Protein AF-A0A3S4U5P9-F1 (afdb_monomer_lite)

Sequence (78 aa):
MKGLFGLKKVKNVSISYKFIEQCCVEDYLSVESEHPEWNVQEQGADWPLEIKNQHAELQANAQSREKKRSRKEVRLNK

Organism: Campylobacter upsaliensis (NCBI:txid28080)

Radius of gyration: 21.54 Å; chains: 1; bounding box: 64×30×48 Å

Secondary structure (DSSP, 8-state):
-B-SS-B---SS----HHHHHHHHHHHHHHHHSS--GGGTTTTTPPPPHHHHHHHHHHHHHHHHS-------------

pLDDT: mean 82.88, std 7.98, range [58.84, 95.81]

Foldseek 3Di:
DDEPDDDDDDPDDDDDPVVNVVSNQVVCCVPVVDGDPVCCVVVVHDDDPVVVVVVVVVVVCVVPDDDPDPDDDDDDDD

Structure (mmCIF, N/CA/C/O backbone):
data_AF-A0A3S4U5P9-F1
#
_entry.id   AF-A0A3S4U5P9-F1
#
loop_
_atom_site.group_PDB
_atom_site.id
_atom_site.type_symbol
_atom_site.label_atom_id
_atom_site.label_alt_id
_atom_site.label_comp_id
_atom_site.label_asym_id
_atom_site.label_entity_id
_atom_site.label_seq_id
_atom_site.pdbx_PDB_ins_code
_atom_site.Cartn_x
_atom_site.Cartn_y
_atom_site.Cartn_z
_atom_site.occupancy
_atom_site.B_iso_or_equiv
_atom_site.auth_seq_id
_atom_site.auth_comp_id
_atom_site.auth_asym_id
_atom_site.auth_atom_id
_atom_site.pdbx_PDB_model_num
ATOM 1 N N . MET A 1 1 ? -0.589 3.300 17.556 1.00 72.44 1 MET A N 1
ATOM 2 C CA . MET A 1 1 ? -0.357 2.876 16.168 1.00 72.44 1 MET A CA 1
ATOM 3 C C . MET A 1 1 ? -1.273 3.679 15.268 1.00 72.44 1 MET A C 1
ATOM 5 O O . MET A 1 1 ? -2.443 3.802 15.598 1.00 72.44 1 MET A O 1
ATOM 9 N N . LYS A 1 2 ? -0.739 4.300 14.218 1.00 76.31 2 LYS A N 1
ATOM 10 C CA . LYS A 1 2 ? -1.525 5.101 13.273 1.00 76.31 2 LYS A CA 1
ATOM 11 C C . LYS A 1 2 ? -2.022 4.179 12.154 1.00 76.31 2 LYS A C 1
ATOM 13 O O . LYS A 1 2 ? -1.194 3.464 11.599 1.00 76.31 2 LYS A O 1
ATOM 18 N N . GLY A 1 3 ? -3.332 4.151 11.920 1.00 78.06 3 GLY A N 1
ATOM 19 C CA . GLY A 1 3 ? -3.960 3.521 10.756 1.00 78.06 3 GLY A CA 1
ATOM 20 C C . GLY A 1 3 ? -4.011 4.494 9.574 1.00 78.06 3 GLY A C 1
ATOM 21 O O . GLY A 1 3 ? -3.230 5.449 9.526 1.00 78.06 3 GLY A O 1
ATOM 22 N N . LEU A 1 4 ? -4.922 4.267 8.628 1.00 83.06 4 LEU A N 1
ATOM 23 C CA . LEU A 1 4 ? -5.107 5.146 7.467 1.00 83.06 4 LEU A CA 1
ATOM 24 C C . LEU A 1 4 ? -5.805 6.465 7.833 1.00 83.06 4 LEU A C 1
ATOM 26 O O . LEU A 1 4 ? -5.425 7.522 7.333 1.00 83.06 4 LEU A O 1
ATOM 30 N N . PHE A 1 5 ? -6.759 6.414 8.755 1.00 85.31 5 PHE A N 1
ATOM 31 C CA . PHE A 1 5 ? -7.597 7.527 9.191 1.00 85.31 5 PHE A CA 1
ATOM 32 C C . PHE A 1 5 ? -7.419 7.829 10.686 1.00 85.31 5 PHE A C 1
ATOM 34 O O . PHE A 1 5 ? -7.362 8.993 11.088 1.00 85.31 5 PHE A O 1
ATOM 41 N N . GLY A 1 6 ? -7.287 6.793 11.519 1.00 83.44 6 GLY A N 1
ATOM 42 C CA . GLY A 1 6 ? -7.314 6.884 12.975 1.00 83.44 6 GLY A CA 1
ATOM 43 C C . GLY A 1 6 ? -6.002 6.546 13.692 1.00 83.44 6 GLY A C 1
ATOM 44 O O . GLY A 1 6 ? -5.008 6.085 13.127 1.00 83.44 6 GLY A O 1
ATOM 45 N N . LEU A 1 7 ? -5.997 6.764 15.010 1.00 83.25 7 LEU A N 1
ATOM 46 C CA . LEU A 1 7 ? -4.924 6.353 15.923 1.00 83.25 7 LEU A CA 1
ATOM 47 C C . LEU A 1 7 ? -5.442 5.277 1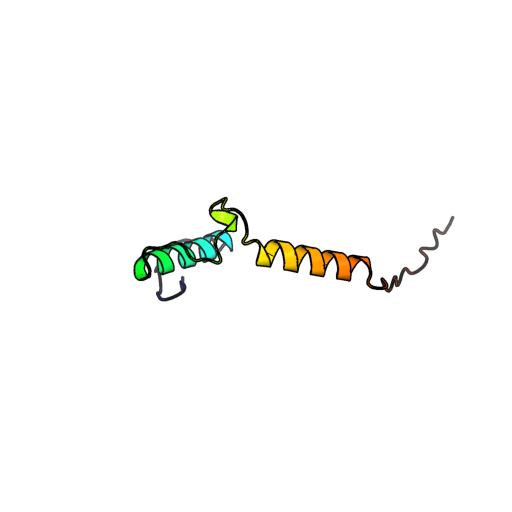6.883 1.00 83.25 7 LEU A C 1
ATOM 49 O O . LEU A 1 7 ? -6.178 5.565 17.825 1.00 83.25 7 LEU A O 1
ATOM 53 N N . LYS A 1 8 ? -4.986 4.035 16.703 1.00 78.94 8 LYS A N 1
ATOM 54 C CA . LYS A 1 8 ? -5.294 2.900 17.581 1.00 78.94 8 LYS A CA 1
ATOM 55 C C . LYS A 1 8 ? -4.284 2.825 18.726 1.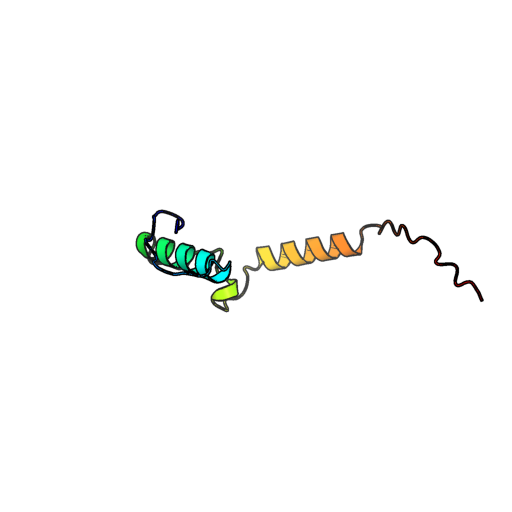00 78.94 8 LYS A C 1
ATOM 57 O O . LYS A 1 8 ? -3.074 2.686 18.508 1.00 78.94 8 LYS A O 1
ATOM 62 N N . LYS A 1 9 ? -4.747 2.912 19.976 1.00 78.62 9 LYS A N 1
ATOM 63 C CA . LYS A 1 9 ? -3.894 2.682 21.156 1.00 78.62 9 LYS A CA 1
ATOM 64 C C . LYS A 1 9 ? -3.740 1.179 21.373 1.00 78.62 9 LYS A C 1
ATOM 66 O O . LYS A 1 9 ? -4.660 0.525 21.843 1.00 78.62 9 LYS A O 1
ATOM 71 N N . VAL A 1 10 ? -2.565 0.650 21.047 1.00 76.38 10 VAL A N 1
ATOM 72 C CA . VAL A 1 10 ? -2.210 -0.755 21.274 1.00 76.38 10 VAL A CA 1
ATOM 73 C C . VAL A 1 10 ? -1.149 -0.801 22.371 1.00 76.38 10 VAL A C 1
ATOM 75 O O . VAL A 1 10 ? -0.151 -0.087 22.278 1.00 76.38 10 VAL A O 1
ATOM 78 N N . LYS A 1 11 ? -1.381 -1.585 23.429 1.00 70.25 11 LYS A N 1
ATOM 79 C CA . LYS A 1 11 ? -0.412 -1.803 24.515 1.00 70.25 11 LYS A CA 1
ATOM 80 C C . LYS A 1 11 ? 0.376 -3.085 24.228 1.00 70.25 11 LYS A C 1
ATOM 82 O O . LYS A 1 11 ? -0.233 -4.078 23.856 1.00 70.25 11 LYS A O 1
ATOM 87 N N . ASN A 1 12 ? 1.697 -3.053 24.430 1.00 65.31 12 ASN A N 1
ATOM 88 C CA . ASN A 1 12 ? 2.618 -4.196 24.305 1.00 65.31 12 ASN A CA 1
ATOM 89 C C . ASN A 1 12 ? 2.575 -4.923 22.949 1.00 65.31 12 ASN A C 1
ATOM 91 O O . ASN A 1 12 ? 2.126 -6.060 22.863 1.00 65.31 12 ASN A O 1
ATOM 95 N N . VAL A 1 13 ? 3.087 -4.287 21.892 1.00 65.56 13 VAL A N 1
ATOM 96 C CA . VAL A 1 13 ? 3.211 -4.918 20.569 1.00 65.56 13 VAL A CA 1
ATOM 97 C C . VAL A 1 13 ? 4.650 -4.877 20.070 1.00 65.56 13 VAL A C 1
ATOM 99 O O . VAL A 1 13 ? 5.301 -3.833 20.112 1.00 65.56 13 VAL A O 1
ATOM 102 N N . SER A 1 14 ? 5.116 -6.004 19.530 1.00 70.50 14 SER A N 1
ATOM 103 C CA . SER A 1 14 ? 6.250 -6.037 18.609 1.00 70.50 14 SER A CA 1
ATOM 104 C C . SER A 1 14 ? 5.782 -5.498 17.259 1.00 70.50 14 SER A C 1
ATOM 106 O O . SER A 1 14 ? 4.954 -6.122 16.594 1.00 70.50 14 SER A O 1
ATOM 108 N N . ILE A 1 15 ? 6.272 -4.324 16.865 1.00 78.12 15 ILE A N 1
ATOM 109 C CA . ILE A 1 15 ? 5.885 -3.684 15.604 1.00 78.12 15 ILE A CA 1
ATOM 110 C C . ILE A 1 15 ? 6.406 -4.542 14.443 1.00 78.12 15 ILE A C 1
ATOM 112 O O . ILE A 1 15 ? 7.599 -4.536 14.151 1.00 78.12 15 ILE A O 1
ATOM 116 N N . SER A 1 16 ? 5.511 -5.288 13.796 1.00 85.19 16 SER A N 1
ATOM 117 C CA . SER A 1 16 ? 5.779 -6.005 12.548 1.00 85.19 16 SER A CA 1
ATOM 118 C C . SER A 1 16 ? 5.048 -5.331 11.390 1.00 85.19 16 SER A C 1
ATOM 120 O O . SER A 1 16 ? 4.034 -4.657 11.587 1.00 85.19 16 SER A O 1
ATOM 122 N N . TYR A 1 17 ? 5.549 -5.525 10.171 1.00 84.56 17 TYR A N 1
ATOM 123 C CA . TYR A 1 17 ? 4.921 -4.977 8.967 1.00 84.56 17 TYR A CA 1
ATOM 124 C C . TYR A 1 17 ? 3.485 -5.498 8.792 1.00 84.56 17 TYR A C 1
ATOM 126 O O . TYR A 1 17 ? 2.582 -4.697 8.577 1.00 84.56 17 TYR A O 1
ATOM 134 N N . LYS A 1 18 ? 3.250 -6.799 9.023 1.00 85.31 18 LYS A N 1
ATOM 135 C CA . LYS A 1 18 ? 1.903 -7.395 9.000 1.00 85.31 18 LYS A CA 1
ATOM 136 C C . LYS A 1 18 ? 0.960 -6.768 10.022 1.00 85.31 18 LYS A C 1
ATOM 138 O O . LYS A 1 18 ? -0.206 -6.545 9.723 1.00 85.31 18 LYS A O 1
ATOM 143 N N . PHE A 1 19 ? 1.460 -6.432 11.211 1.00 86.38 19 PHE A N 1
ATOM 144 C CA . PHE A 1 19 ? 0.631 -5.799 12.233 1.00 86.38 19 PHE A CA 1
ATOM 145 C C . PHE A 1 19 ? 0.221 -4.366 11.854 1.00 86.38 19 PHE A C 1
ATOM 147 O O . PHE A 1 19 ? -0.917 -3.967 12.101 1.00 86.38 19 PHE A O 1
ATOM 154 N N . ILE A 1 20 ? 1.128 -3.597 11.236 1.00 86.38 20 ILE A N 1
ATOM 155 C CA . ILE A 1 20 ? 0.812 -2.257 10.713 1.00 86.38 20 ILE A CA 1
ATOM 156 C C . ILE A 1 20 ? -0.245 -2.366 9.610 1.00 86.38 20 ILE A C 1
ATOM 158 O O . ILE A 1 20 ? -1.248 -1.660 9.656 1.00 86.38 20 ILE A O 1
ATOM 162 N N . GLU A 1 21 ? -0.031 -3.274 8.660 1.00 86.81 21 GLU A N 1
ATOM 163 C CA . GLU A 1 21 ? -0.909 -3.500 7.510 1.00 86.81 21 GLU A CA 1
ATOM 164 C C . GLU A 1 21 ? -2.328 -3.876 7.952 1.00 86.81 21 GLU A C 1
ATOM 166 O O . GLU A 1 21 ? -3.298 -3.250 7.528 1.00 86.81 21 GLU A O 1
ATOM 171 N N . GLN A 1 22 ? -2.452 -4.796 8.910 1.00 87.06 22 GLN A N 1
ATOM 172 C CA . GLN A 1 22 ? -3.742 -5.172 9.479 1.00 87.06 22 GLN A CA 1
ATOM 173 C C . GLN A 1 22 ? -4.443 -3.998 10.174 1.00 87.06 22 GLN A C 1
ATOM 175 O O . GLN A 1 22 ? -5.645 -3.811 9.997 1.00 87.06 22 GLN A O 1
ATOM 180 N N . CYS A 1 23 ? -3.704 -3.157 10.905 1.00 88.38 23 CYS A N 1
ATOM 181 C CA . CYS A 1 23 ? -4.287 -1.953 11.498 1.00 88.38 23 CYS A CA 1
ATOM 182 C C . CYS A 1 23 ? -4.778 -0.956 10.439 1.00 88.38 23 CYS A C 1
ATOM 184 O O . CYS A 1 23 ? -5.777 -0.287 10.679 1.00 88.38 23 CYS A O 1
ATOM 186 N N . CYS A 1 24 ? -4.114 -0.855 9.286 1.00 88.75 24 CYS A N 1
ATOM 187 C CA . CYS A 1 24 ? -4.579 -0.029 8.171 1.00 88.75 24 CYS A CA 1
ATOM 188 C C . CYS A 1 24 ? -5.859 -0.591 7.535 1.00 88.75 24 CYS A C 1
ATOM 190 O O . CYS A 1 24 ? -6.791 0.168 7.289 1.00 88.75 24 CYS A O 1
ATOM 192 N N . VAL A 1 25 ? -5.926 -1.907 7.304 1.00 89.31 25 VAL A N 1
ATOM 193 C CA . VAL A 1 25 ? -7.108 -2.562 6.716 1.00 89.31 25 VAL A CA 1
ATOM 194 C C . VAL A 1 25 ? -8.326 -2.442 7.633 1.00 89.31 25 VAL A C 1
ATOM 196 O O . VAL A 1 25 ? -9.402 -2.078 7.170 1.00 89.31 25 VAL A O 1
ATOM 199 N N . GLU A 1 26 ? -8.162 -2.709 8.930 1.00 88.56 26 GLU A N 1
ATOM 200 C CA . GLU A 1 26 ? -9.244 -2.588 9.919 1.00 88.56 26 GLU A CA 1
ATOM 201 C C . GLU A 1 26 ? -9.793 -1.160 10.002 1.00 88.56 26 GLU A C 1
ATOM 203 O O . GLU A 1 26 ? -11.002 -0.956 10.085 1.00 88.56 26 GLU A O 1
ATOM 208 N N . ASP A 1 27 ? -8.903 -0.169 9.965 1.00 90.44 27 ASP A N 1
ATOM 209 C CA . ASP A 1 27 ? -9.273 1.243 10.009 1.00 90.44 27 ASP A CA 1
ATOM 210 C C . ASP A 1 27 ? -10.035 1.657 8.740 1.00 90.44 27 ASP A C 1
ATOM 212 O O . ASP A 1 27 ? -11.036 2.362 8.828 1.00 90.44 27 ASP A O 1
ATOM 216 N N . TYR A 1 28 ? -9.640 1.140 7.573 1.00 90.50 28 TYR A N 1
ATOM 217 C CA . TYR A 1 28 ? -10.367 1.355 6.320 1.00 90.50 28 TYR A CA 1
ATOM 218 C C . TYR A 1 28 ? -11.768 0.740 6.334 1.00 90.50 28 TYR A C 1
ATOM 220 O O . TYR A 1 28 ? -12.748 1.433 6.068 1.00 90.50 28 TYR A O 1
ATOM 228 N N . LEU A 1 29 ? -11.873 -0.533 6.726 1.00 88.94 29 LEU A N 1
ATOM 229 C CA . LEU A 1 29 ? -13.150 -1.241 6.852 1.00 88.94 29 LEU A CA 1
ATOM 230 C C . LEU A 1 29 ? -14.115 -0.535 7.807 1.00 88.94 29 LEU A C 1
ATOM 232 O O . LEU A 1 29 ? -15.323 -0.578 7.601 1.00 88.94 29 LEU A O 1
ATOM 236 N N . SER A 1 30 ? -13.591 0.122 8.846 1.00 89.19 30 SER A N 1
ATOM 237 C CA . SER A 1 30 ? -14.419 0.850 9.811 1.00 89.19 30 SER A CA 1
ATOM 238 C C . SER A 1 30 ? -15.119 2.081 9.224 1.00 89.19 30 SER A C 1
ATOM 240 O O . SER A 1 30 ? -16.128 2.515 9.779 1.00 89.19 30 SER A O 1
ATOM 242 N N . VAL A 1 31 ? -14.600 2.631 8.120 1.00 88.56 31 VAL A N 1
ATOM 243 C CA . VAL A 1 31 ? -15.127 3.830 7.452 1.00 88.56 31 VAL A CA 1
ATOM 244 C C . VAL A 1 31 ? -15.897 3.453 6.190 1.00 88.56 31 VAL A C 1
ATOM 246 O O . VAL A 1 31 ? -17.047 3.851 6.031 1.00 88.56 31 VAL A O 1
ATOM 249 N N . GLU A 1 32 ? -15.277 2.663 5.316 1.00 87.88 32 GLU A N 1
ATOM 250 C CA . GLU A 1 32 ? -15.784 2.387 3.966 1.00 87.88 32 GLU A CA 1
ATOM 251 C C . GLU A 1 32 ? -16.632 1.107 3.900 1.00 87.88 32 GLU A C 1
ATOM 253 O O . GLU A 1 32 ? -17.260 0.840 2.884 1.00 87.88 32 GLU A O 1
ATOM 258 N N . SER A 1 33 ? -16.678 0.298 4.970 1.00 86.19 33 SER A N 1
ATOM 259 C CA . SER A 1 33 ? -17.392 -0.999 5.048 1.00 86.19 33 SER A CA 1
ATOM 260 C C . SER A 1 33 ? -16.997 -2.053 3.999 1.00 86.19 33 SER A C 1
ATOM 262 O O . SER A 1 33 ? -17.480 -3.183 4.053 1.00 86.19 33 SER A O 1
ATOM 264 N N . GLU A 1 34 ? -16.089 -1.721 3.086 1.00 86.00 34 GLU A N 1
ATOM 265 C CA . GLU A 1 34 ? -15.561 -2.584 2.037 1.00 86.00 34 GLU A CA 1
ATOM 266 C C . GLU A 1 34 ? -14.053 -2.775 2.202 1.00 86.00 34 GLU A C 1
ATOM 268 O O . GLU A 1 34 ? -13.346 -1.952 2.795 1.00 86.00 34 GLU A O 1
ATOM 273 N N . HIS A 1 35 ? -13.538 -3.895 1.693 1.00 84.50 35 HIS A N 1
ATOM 274 C CA . HIS A 1 35 ? -12.100 -4.104 1.685 1.00 84.50 35 HIS A CA 1
ATOM 275 C C . HIS A 1 35 ? -11.428 -3.188 0.655 1.00 84.50 35 HIS A C 1
ATOM 277 O O . HIS A 1 35 ? -11.940 -3.031 -0.451 1.00 84.50 35 HIS A O 1
ATOM 283 N N . PRO A 1 36 ? -10.239 -2.648 0.970 1.00 84.44 36 PRO A N 1
ATOM 284 C CA . PRO A 1 36 ? -9.537 -1.799 0.030 1.00 84.44 36 PRO A CA 1
ATOM 285 C C . PRO A 1 36 ? -9.133 -2.564 -1.236 1.00 84.44 36 PRO A C 1
ATOM 287 O O . PRO A 1 36 ? -8.631 -3.689 -1.164 1.00 84.44 36 PRO A O 1
ATOM 290 N N . GLU A 1 37 ? -9.258 -1.901 -2.384 1.00 83.19 37 GLU A N 1
ATOM 291 C CA . GLU A 1 37 ? -8.898 -2.424 -3.712 1.00 83.19 37 GLU A CA 1
ATOM 292 C C . GLU A 1 37 ? -7.426 -2.855 -3.825 1.00 83.19 37 GLU A C 1
ATOM 294 O O . GLU A 1 37 ? -7.081 -3.763 -4.577 1.00 83.19 37 GLU A O 1
ATOM 299 N N . TRP A 1 38 ? -6.537 -2.244 -3.041 1.00 82.56 38 TRP A N 1
ATOM 300 C CA . TRP A 1 38 ? -5.118 -2.598 -3.015 1.00 82.56 38 TRP A CA 1
ATOM 301 C C . TRP A 1 38 ? -4.837 -3.885 -2.225 1.00 82.56 38 TRP A C 1
ATOM 303 O O . TRP A 1 38 ? -3.763 -4.466 -2.363 1.00 82.56 38 TRP A O 1
ATOM 313 N N . ASN A 1 39 ? -5.793 -4.370 -1.425 1.00 84.12 39 ASN A N 1
ATOM 314 C CA . ASN A 1 39 ? -5.642 -5.553 -0.576 1.00 84.12 39 ASN A CA 1
ATOM 315 C C . ASN A 1 39 ? -6.085 -6.858 -1.274 1.00 84.12 39 ASN A C 1
ATOM 317 O O . ASN A 1 39 ? -6.455 -7.831 -0.615 1.00 84.12 39 ASN A O 1
ATOM 321 N N . VAL A 1 40 ? -6.086 -6.885 -2.611 1.00 81.69 40 VAL A N 1
ATOM 322 C CA . VAL A 1 40 ? -6.521 -8.036 -3.427 1.00 8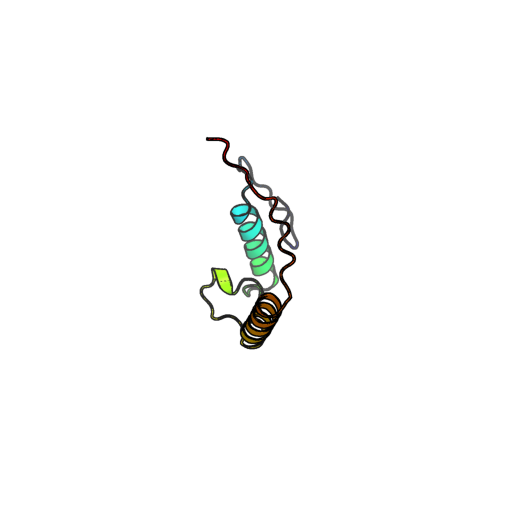1.69 40 VAL A CA 1
ATOM 323 C C . VAL A 1 40 ? -5.698 -9.300 -3.171 1.00 81.69 40 VAL A C 1
ATOM 325 O O . VAL A 1 40 ? -6.257 -10.393 -3.112 1.00 81.69 40 VAL A O 1
ATOM 328 N N . GLN A 1 41 ? -4.388 -9.161 -2.944 1.00 79.38 41 GLN A N 1
ATOM 329 C CA . GLN A 1 41 ? -3.495 -10.300 -2.719 1.00 79.38 41 GLN A CA 1
ATOM 330 C C . GLN A 1 41 ? -3.830 -11.057 -1.427 1.00 79.38 41 GLN A C 1
ATOM 332 O O . GLN A 1 41 ? -3.921 -12.283 -1.437 1.00 79.38 41 GLN A O 1
ATOM 337 N N . GLU A 1 42 ? -4.017 -10.345 -0.315 1.00 80.25 42 GLU A N 1
ATOM 338 C CA . GLU A 1 42 ? -4.260 -10.967 0.995 1.00 80.25 42 GLU A CA 1
ATOM 339 C C . GLU A 1 42 ? -5.689 -11.526 1.112 1.00 80.25 42 GLU A C 1
ATOM 341 O O . GLU A 1 42 ? -5.943 -12.403 1.933 1.00 80.25 42 GLU A O 1
ATOM 346 N N . GLN A 1 43 ? -6.614 -11.075 0.257 1.00 78.56 43 GLN A N 1
ATOM 347 C CA . GLN A 1 43 ? -7.966 -11.633 0.137 1.00 78.56 43 GLN A CA 1
ATOM 348 C C . GLN A 1 43 ? -8.013 -12.939 -0.671 1.00 78.56 43 GLN A C 1
ATOM 350 O O . GLN A 1 43 ? -9.072 -13.555 -0.776 1.00 78.56 43 GLN A O 1
ATOM 355 N N . GLY A 1 44 ? -6.893 -13.356 -1.275 1.00 80.94 44 GLY A N 1
ATOM 356 C CA . GLY A 1 44 ? -6.877 -14.469 -2.225 1.00 80.94 44 GLY A CA 1
ATOM 357 C C . GLY A 1 44 ? -7.675 -14.175 -3.499 1.00 80.94 44 GLY A C 1
ATOM 358 O O . GLY A 1 44 ? -8.067 -15.107 -4.200 1.00 80.94 44 GLY A O 1
ATOM 359 N N . ALA A 1 45 ? -7.937 -12.896 -3.783 1.00 83.00 45 ALA A N 1
ATOM 360 C CA . ALA A 1 45 ? -8.641 -12.467 -4.976 1.00 83.00 45 ALA A CA 1
ATOM 361 C C . ALA A 1 45 ? -7.694 -1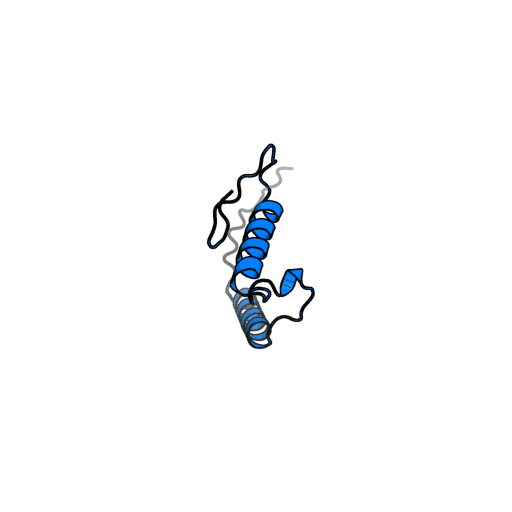2.459 -6.180 1.00 83.00 45 ALA A C 1
ATOM 363 O O . ALA A 1 45 ? -6.480 -12.264 -6.065 1.00 83.00 45 ALA A O 1
ATOM 364 N N . ASP A 1 46 ? -8.264 -12.659 -7.362 1.00 85.06 46 ASP A N 1
ATOM 365 C CA . ASP A 1 46 ? -7.512 -12.555 -8.600 1.00 85.06 46 ASP A CA 1
ATOM 366 C C . ASP A 1 46 ? -7.091 -11.103 -8.852 1.00 85.06 46 ASP A C 1
ATOM 368 O O . ASP A 1 46 ? -7.904 -10.182 -8.770 1.00 85.06 46 ASP A O 1
ATOM 372 N N . TRP A 1 47 ? -5.821 -10.895 -9.210 1.00 84.50 47 TRP A N 1
ATOM 373 C CA . TRP A 1 47 ? -5.353 -9.563 -9.589 1.00 84.50 47 TRP A CA 1
ATOM 374 C C . TRP A 1 47 ? -6.147 -9.030 -10.792 1.00 84.50 47 TRP A C 1
ATOM 376 O O . TRP A 1 47 ? -6.373 -9.790 -11.747 1.00 84.50 47 TRP A O 1
ATOM 386 N N . PRO A 1 48 ? -6.497 -7.730 -10.806 1.00 88.19 48 PRO A N 1
ATOM 387 C CA . PRO A 1 48 ? -7.091 -7.085 -11.968 1.00 88.19 48 PRO A CA 1
ATOM 388 C C . PRO A 1 48 ? -6.268 -7.330 -13.236 1.00 88.19 48 PRO A C 1
ATOM 390 O O . PRO A 1 48 ? -5.033 -7.324 -13.208 1.00 88.19 48 PRO A O 1
ATOM 393 N N . LEU A 1 49 ? -6.956 -7.533 -14.364 1.00 89.38 49 LEU A N 1
ATOM 394 C CA . LEU A 1 49 ? -6.316 -7.867 -15.640 1.00 89.38 49 LEU A CA 1
ATOM 395 C C . LEU A 1 49 ? -5.294 -6.808 -16.070 1.00 89.38 49 LEU A C 1
ATOM 397 O O . LEU A 1 49 ? -4.2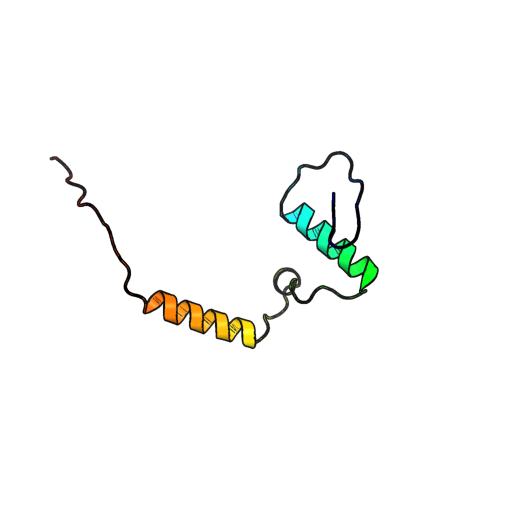30 -7.151 -16.576 1.00 89.38 49 LEU A O 1
ATOM 401 N N . GLU A 1 50 ? -5.589 -5.534 -15.820 1.00 91.00 50 GLU A N 1
ATOM 402 C CA . GLU A 1 50 ? -4.678 -4.428 -16.110 1.00 91.00 50 GLU A CA 1
ATOM 403 C C . GLU A 1 50 ? -3.338 -4.583 -15.381 1.00 91.00 50 GLU A C 1
ATOM 405 O O . GLU A 1 50 ? -2.284 -4.501 -16.010 1.00 91.00 50 GLU A O 1
ATOM 410 N N . ILE A 1 51 ? -3.366 -4.912 -14.086 1.00 88.50 51 ILE A N 1
ATOM 411 C CA . ILE A 1 51 ? -2.150 -5.132 -13.292 1.00 88.50 51 ILE A CA 1
ATOM 412 C C . ILE A 1 51 ? -1.381 -6.349 -13.817 1.00 88.50 51 ILE A C 1
ATOM 414 O O . ILE A 1 51 ? -0.157 -6.295 -13.956 1.00 88.50 51 ILE A O 1
ATOM 418 N N . LYS A 1 52 ? -2.085 -7.437 -14.160 1.00 90.38 52 LYS A N 1
ATOM 419 C CA . LYS A 1 52 ? -1.464 -8.636 -14.752 1.00 90.38 52 LYS A CA 1
ATOM 420 C C . LYS A 1 52 ? -0.743 -8.299 -16.065 1.00 90.38 52 LYS A C 1
ATOM 422 O O . LYS A 1 52 ? 0.392 -8.737 -16.260 1.00 90.38 52 LYS A O 1
ATOM 427 N N . ASN A 1 53 ? -1.364 -7.490 -16.921 1.00 94.38 53 ASN A N 1
ATOM 428 C CA . ASN A 1 53 ? -0.795 -7.068 -18.200 1.00 94.38 53 ASN A CA 1
ATOM 429 C C . ASN A 1 53 ? 0.417 -6.147 -18.010 1.00 94.38 53 ASN A C 1
ATOM 431 O O . ASN A 1 53 ? 1.483 -6.429 -18.554 1.00 94.38 53 ASN A O 1
ATOM 435 N N . GLN A 1 54 ? 0.298 -5.110 -17.177 1.00 93.88 54 GLN A N 1
ATOM 436 C CA . GLN A 1 54 ? 1.406 -4.195 -16.877 1.00 93.88 54 GLN A CA 1
ATOM 437 C C . GLN A 1 54 ? 2.606 -4.936 -16.277 1.00 93.88 54 GLN A C 1
ATOM 439 O O . GLN A 1 54 ? 3.757 -4.687 -16.636 1.00 93.88 54 GLN A O 1
ATOM 444 N N . HIS A 1 55 ? 2.357 -5.895 -15.385 1.00 92.81 55 HIS A N 1
ATOM 445 C CA . HIS A 1 55 ? 3.410 -6.735 -14.828 1.00 92.81 55 HIS A CA 1
ATOM 446 C C . HIS A 1 55 ? 4.094 -7.592 -15.905 1.00 92.81 55 HIS A C 1
ATOM 448 O O . HIS A 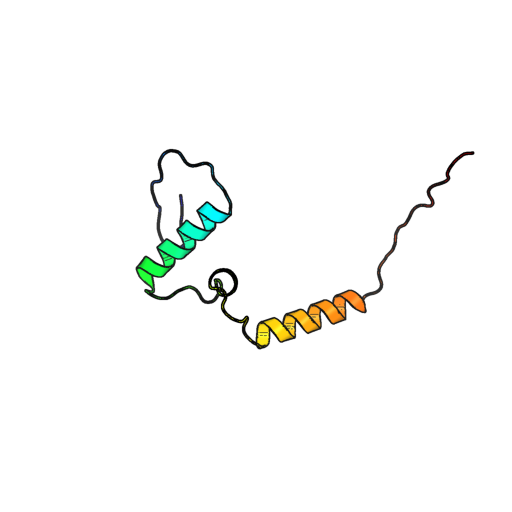1 55 ? 5.324 -7.683 -15.917 1.00 92.81 55 HIS A O 1
ATOM 454 N N . ALA A 1 56 ? 3.330 -8.180 -16.832 1.00 93.62 56 ALA A N 1
ATOM 455 C CA . ALA A 1 56 ? 3.893 -8.923 -17.958 1.00 93.62 56 ALA A CA 1
ATOM 456 C C . ALA A 1 56 ? 4.781 -8.030 -18.844 1.00 93.62 56 ALA A C 1
ATOM 458 O O . ALA A 1 56 ? 5.894 -8.429 -19.196 1.00 93.62 56 ALA A O 1
ATOM 459 N N . GLU A 1 57 ? 4.349 -6.801 -19.135 1.00 95.81 57 GLU A N 1
ATOM 460 C CA . GLU A 1 57 ? 5.136 -5.816 -19.889 1.00 95.81 57 GLU A CA 1
ATOM 461 C C . GLU A 1 57 ? 6.427 -5.423 -19.160 1.00 95.81 57 GLU A C 1
ATOM 463 O O . GLU A 1 57 ? 7.510 -5.438 -19.750 1.00 95.81 57 GLU A O 1
ATOM 468 N N . LEU A 1 58 ? 6.349 -5.120 -17.860 1.00 94.69 58 LEU A N 1
ATOM 469 C CA . LEU A 1 58 ? 7.522 -4.796 -17.043 1.00 94.69 58 LEU A CA 1
ATOM 470 C C . LEU A 1 58 ? 8.531 -5.947 -17.019 1.00 94.69 58 LEU A C 1
ATOM 472 O O . LEU A 1 58 ? 9.738 -5.708 -17.123 1.00 94.69 58 LEU A O 1
ATOM 476 N N . GLN A 1 59 ? 8.058 -7.192 -16.920 1.00 92.81 59 GLN A N 1
ATOM 477 C CA . GLN A 1 59 ? 8.928 -8.362 -16.991 1.00 92.81 59 GLN A CA 1
ATOM 478 C C . GLN A 1 59 ? 9.576 -8.515 -18.364 1.00 92.81 59 GLN A C 1
ATOM 480 O O . GLN A 1 59 ? 10.791 -8.722 -18.434 1.00 92.81 59 GLN A O 1
ATOM 485 N N . ALA A 1 60 ? 8.806 -8.376 -19.445 1.00 93.38 60 ALA A N 1
ATOM 486 C CA . ALA A 1 60 ? 9.334 -8.440 -20.804 1.00 93.38 60 ALA A CA 1
ATOM 487 C C . ALA A 1 60 ? 10.430 -7.382 -21.018 1.00 93.38 60 ALA A C 1
ATOM 489 O O . ALA A 1 60 ? 11.526 -7.701 -21.483 1.00 93.38 60 ALA A O 1
ATOM 490 N N . ASN A 1 61 ? 10.183 -6.151 -20.566 1.00 92.94 61 ASN A N 1
ATOM 491 C CA . ASN A 1 61 ? 11.140 -5.047 -20.626 1.00 92.94 61 ASN A CA 1
ATOM 492 C C . ASN A 1 61 ? 12.394 -5.310 -19.780 1.00 92.94 61 ASN A C 1
ATOM 494 O O . ASN A 1 61 ? 13.514 -5.021 -20.199 1.00 92.94 61 ASN A O 1
ATOM 498 N N . ALA A 1 62 ? 12.244 -5.883 -18.585 1.00 89.00 62 ALA A N 1
ATOM 499 C CA . ALA A 1 62 ? 13.379 -6.228 -17.730 1.00 89.00 62 ALA A CA 1
ATOM 500 C C . ALA A 1 62 ? 14.243 -7.361 -18.314 1.00 89.00 62 ALA A C 1
ATOM 502 O O . ALA A 1 62 ? 15.454 -7.403 -18.070 1.00 89.00 62 ALA A O 1
ATOM 503 N N . GLN A 1 63 ? 13.634 -8.284 -19.063 1.00 87.38 63 GLN A N 1
ATOM 504 C CA . GLN A 1 63 ? 14.342 -9.369 -19.739 1.00 87.38 63 GLN A CA 1
ATOM 505 C C . GLN A 1 63 ? 15.079 -8.892 -20.991 1.00 87.38 63 GLN A C 1
ATOM 507 O O . GLN A 1 63 ? 16.213 -9.322 -21.210 1.00 87.38 63 GLN A O 1
ATOM 512 N N . SER A 1 64 ? 14.464 -8.004 -21.775 1.00 87.69 64 SER A N 1
ATOM 513 C CA . SER A 1 64 ? 15.048 -7.458 -23.005 1.00 87.69 64 SER A CA 1
ATOM 514 C C . SER A 1 64 ? 16.114 -6.391 -22.748 1.00 87.69 64 SER A C 1
ATOM 516 O O . SER A 1 64 ? 16.985 -6.177 -23.590 1.00 87.69 64 SER A O 1
ATOM 518 N N . ARG A 1 65 ? 16.092 -5.739 -21.577 1.00 86.50 65 ARG A N 1
ATOM 519 C CA . ARG A 1 65 ? 17.081 -4.717 -21.215 1.00 86.50 65 ARG A CA 1
ATOM 520 C C . ARG A 1 65 ? 18.495 -5.296 -21.153 1.00 86.50 65 ARG A C 1
ATOM 522 O O . ARG A 1 65 ? 18.755 -6.257 -20.424 1.00 86.50 65 ARG A O 1
ATOM 529 N N . GLU A 1 66 ? 19.439 -4.635 -21.827 1.00 82.06 66 GLU A N 1
ATOM 530 C CA . GLU A 1 66 ? 20.861 -4.975 -21.745 1.00 82.06 66 GLU A CA 1
ATOM 531 C C . GLU A 1 66 ? 21.346 -4.955 -20.291 1.00 82.06 66 GLU A C 1
ATOM 533 O O . GLU A 1 66 ? 21.325 -3.942 -19.582 1.00 82.06 66 GLU A O 1
ATOM 538 N N . LYS A 1 67 ? 21.786 -6.122 -19.818 1.00 78.75 67 LYS A N 1
ATOM 539 C CA . LYS A 1 67 ? 22.287 -6.281 -18.457 1.00 78.75 67 LYS A CA 1
ATOM 540 C C . LYS A 1 67 ? 23.751 -5.869 -18.428 1.00 78.75 67 LYS A C 1
ATOM 542 O O . LYS A 1 67 ? 24.616 -6.614 -18.884 1.00 78.75 67 LYS A O 1
ATOM 547 N N . LYS A 1 68 ? 24.053 -4.724 -17.813 1.00 76.88 68 LYS A N 1
ATOM 548 C CA . LYS A 1 68 ? 25.436 -4.315 -17.540 1.00 76.88 68 LYS A CA 1
ATOM 549 C C . LYS A 1 68 ? 26.051 -5.241 -16.482 1.00 76.88 68 LYS A C 1
ATOM 551 O O . LYS A 1 68 ? 25.936 -5.008 -15.281 1.00 76.88 68 LYS A O 1
ATOM 556 N N . ARG A 1 69 ? 26.684 -6.332 -16.923 1.00 69.69 69 ARG A N 1
ATOM 557 C CA . ARG A 1 69 ? 27.430 -7.249 -16.050 1.00 69.69 69 ARG A CA 1
ATOM 558 C C . ARG A 1 69 ? 28.825 -6.683 -15.790 1.00 69.69 69 ARG A C 1
ATOM 560 O O . ARG A 1 69 ? 29.736 -6.888 -16.579 1.00 69.69 69 ARG A O 1
ATOM 567 N N . SER A 1 70 ? 29.008 -6.013 -14.655 1.00 71.88 70 SER A N 1
ATOM 568 C CA . SER A 1 70 ? 30.348 -5.736 -14.122 1.00 71.88 70 SER A CA 1
ATOM 569 C C . SER A 1 70 ? 30.798 -6.937 -13.289 1.00 71.88 70 SER A C 1
ATOM 571 O O . SER A 1 70 ? 30.669 -6.947 -12.066 1.00 71.88 70 SER A O 1
ATOM 573 N N . ARG A 1 71 ? 31.241 -8.014 -13.949 1.00 71.31 71 ARG A N 1
ATOM 574 C CA . ARG A 1 71 ? 31.863 -9.144 -13.247 1.00 71.31 71 ARG A CA 1
ATOM 575 C C . ARG A 1 71 ? 33.373 -8.943 -13.288 1.00 71.31 71 ARG A C 1
ATOM 577 O O . ARG A 1 71 ? 33.968 -9.035 -14.354 1.00 71.31 71 ARG A O 1
ATOM 584 N N . LYS A 1 72 ? 33.987 -8.659 -12.137 1.00 74.69 72 LYS A N 1
ATOM 585 C CA . LYS A 1 72 ? 35.447 -8.734 -12.006 1.00 74.69 72 LYS A CA 1
ATOM 586 C C . LYS A 1 72 ? 35.850 -10.208 -12.040 1.00 74.69 72 LYS A C 1
ATOM 588 O O . LYS A 1 72 ? 35.221 -11.036 -11.379 1.00 74.69 72 LYS A O 1
ATOM 593 N N . GLU A 1 73 ? 36.848 -10.530 -12.852 1.00 71.56 73 GLU A N 1
ATOM 594 C CA . GLU A 1 73 ? 37.434 -11.864 -12.931 1.00 71.56 73 GLU A CA 1
ATOM 595 C C . GLU A 1 73 ? 37.974 -12.254 -11.546 1.00 71.56 73 GLU A C 1
ATOM 597 O O . GLU A 1 73 ? 38.791 -11.540 -10.964 1.00 71.56 73 GLU A O 1
ATOM 602 N N . VAL A 1 74 ? 37.479 -13.358 -10.982 1.00 73.50 74 VAL A N 1
ATOM 603 C CA . VAL A 1 74 ? 38.023 -13.910 -9.738 1.00 73.50 74 VAL A CA 1
ATOM 604 C C . VAL A 1 74 ? 39.185 -14.802 -10.141 1.00 73.50 74 VAL A C 1
ATOM 606 O O . VAL A 1 74 ? 38.979 -15.928 -10.591 1.00 73.50 74 VAL A O 1
ATOM 609 N N . ARG A 1 75 ? 40.410 -14.286 -10.021 1.00 73.31 75 ARG A N 1
ATOM 610 C CA . ARG A 1 75 ? 41.614 -15.104 -10.179 1.00 73.31 75 ARG A CA 1
ATOM 611 C C . ARG A 1 75 ? 41.713 -16.041 -8.978 1.00 73.31 75 ARG A C 1
ATOM 613 O O . ARG A 1 75 ? 41.981 -15.599 -7.865 1.00 73.31 75 ARG A O 1
ATOM 620 N N . LEU A 1 76 ? 41.451 -17.325 -9.201 1.00 71.12 76 LEU A N 1
ATOM 621 C CA . LEU A 1 76 ? 41.805 -18.383 -8.260 1.00 71.12 76 LEU A CA 1
ATOM 622 C C . LEU A 1 76 ? 43.310 -18.619 -8.401 1.00 71.12 76 LEU A C 1
ATOM 624 O O . LEU A 1 76 ? 43.752 -19.214 -9.383 1.00 71.12 76 LEU A O 1
ATOM 628 N N . ASN A 1 77 ? 44.095 -18.103 -7.455 1.00 66.94 77 ASN A N 1
ATOM 629 C CA . ASN A 1 77 ? 45.507 -18.460 -7.356 1.00 66.94 77 ASN A CA 1
ATOM 630 C C . ASN A 1 77 ? 45.599 -19.945 -6.973 1.00 66.94 77 ASN A C 1
ATOM 632 O O . ASN A 1 77 ? 44.922 -20.380 -6.040 1.00 66.94 77 ASN A O 1
ATOM 636 N N . LYS A 1 78 ? 46.386 -20.700 -7.740 1.00 58.84 78 LYS A N 1
ATOM 637 C CA . LYS A 1 78 ? 46.643 -22.131 -7.562 1.00 58.84 78 LYS A CA 1
ATOM 638 C C . LYS A 1 78 ? 47.965 -22.341 -6.839 1.00 58.84 78 LYS A C 1
ATOM 640 O O . LYS A 1 78 ? 48.876 -21.518 -7.083 1.00 58.84 78 LYS A O 1
#